Protein AF-A0A2T4XG38-F1 (afdb_monomer_lite)

Sequence (116 aa):
MIHIRALLGITLFGWLLNLFLPWWAVLIPALAFSIWFIESARTALLTGFLGGAIAWFAQALFTHFLNDGILTTRIAELFGLGNPWLLLFLFFVMGGLIGLAGSITGYQLKRSLKPA

pLDDT: mean 95.66, std 4.48, range [66.75, 98.44]

Secondary structure (DSSP, 8-state):
---HHHHHHHHHHHHHHTTTS-GGGGHHHHHHHHHHH---HHHHHHHHHHHHHHHHHHHHHHHHHHTTTHHHHHHHHHTT---HHHHHHHHHHHHHHHHHHHHHHHHHHHHHHS--

Foldseek 3Di:
DADVVLLVQLQVVLLVCVVPDPNLCSLVSLLVSLLPGPQDLVNSLVSLLNSQLNNQLVVLVVVCVVVVNPVLCVVCVVVVNNDSVVVSVVSSRVRSVSSSVSSNNNNVVNVVPDDD

Structure (mmCIF, N/CA/C/O backbone):
data_AF-A0A2T4XG38-F1
#
_entry.id   AF-A0A2T4XG38-F1
#
loop_
_atom_site.group_PDB
_atom_site.id
_atom_site.type_symbol
_atom_site.label_atom_id
_atom_site.label_alt_id
_atom_site.label_comp_id
_atom_site.label_asym_id
_atom_site.label_entity_id
_atom_site.label_seq_id
_atom_site.pdbx_PDB_ins_code
_atom_site.Cartn_x
_atom_site.Cartn_y
_atom_site.Cartn_z
_atom_site.occupancy
_atom_site.B_iso_or_equiv
_atom_site.auth_seq_id
_atom_site.auth_comp_id
_atom_site.auth_asym_id
_atom_site.auth_atom_id
_atom_site.pdbx_PDB_model_num
ATOM 1 N N . MET A 1 1 ? -16.576 3.716 2.900 1.00 81.81 1 MET A N 1
ATOM 2 C CA . MET A 1 1 ? -15.972 5.036 2.619 1.00 81.81 1 MET A CA 1
ATOM 3 C C . MET A 1 1 ? -14.492 4.921 2.942 1.00 81.81 1 MET A C 1
ATOM 5 O O . MET A 1 1 ? -14.194 4.309 3.956 1.00 81.81 1 MET A O 1
ATOM 9 N N . ILE A 1 2 ? -13.583 5.387 2.083 1.00 89.69 2 ILE A N 1
ATOM 10 C CA . ILE A 1 2 ? -12.129 5.287 2.326 1.00 89.69 2 ILE A CA 1
ATOM 11 C C . ILE A 1 2 ? -11.756 6.157 3.532 1.00 89.69 2 ILE A C 1
ATOM 13 O O . ILE A 1 2 ? -12.240 7.282 3.642 1.00 89.69 2 ILE A O 1
ATOM 17 N N . HIS A 1 3 ? -10.908 5.652 4.430 1.00 94.88 3 HIS A N 1
ATOM 18 C CA . HIS A 1 3 ? -10.470 6.417 5.599 1.00 94.88 3 HIS A CA 1
ATOM 19 C C . HIS A 1 3 ? -9.155 7.152 5.306 1.00 94.88 3 HIS A C 1
ATOM 21 O O . HIS A 1 3 ? -8.081 6.556 5.355 1.00 94.88 3 HIS A O 1
ATOM 27 N N . ILE A 1 4 ? -9.219 8.462 5.047 1.00 96.75 4 ILE A N 1
ATOM 28 C CA . ILE A 1 4 ? -8.086 9.235 4.503 1.00 96.75 4 ILE A CA 1
ATOM 29 C C . ILE A 1 4 ? -6.817 9.198 5.372 1.00 96.75 4 ILE A C 1
ATOM 31 O O . ILE A 1 4 ? -5.724 9.018 4.851 1.00 96.75 4 ILE A O 1
ATOM 35 N N . ARG A 1 5 ? -6.943 9.291 6.705 1.00 96.75 5 ARG A N 1
ATOM 36 C CA . ARG A 1 5 ? -5.777 9.267 7.614 1.00 96.75 5 ARG A CA 1
ATOM 37 C C . ARG A 1 5 ? -5.042 7.928 7.578 1.00 96.75 5 ARG A C 1
ATOM 39 O O . ARG A 1 5 ? -3.820 7.894 7.561 1.00 96.75 5 ARG A O 1
ATOM 46 N N . ALA A 1 6 ? -5.806 6.838 7.537 1.00 96.88 6 ALA A N 1
ATOM 47 C CA . ALA A 1 6 ? -5.255 5.498 7.442 1.00 96.88 6 ALA A CA 1
ATOM 48 C C . ALA A 1 6 ? -4.656 5.276 6.054 1.00 96.88 6 ALA A C 1
ATOM 50 O O . ALA A 1 6 ? -3.560 4.751 5.966 1.00 96.88 6 ALA A O 1
ATOM 51 N N . LEU A 1 7 ? -5.313 5.749 4.988 1.00 98.19 7 LEU A N 1
ATOM 52 C CA . LEU A 1 7 ? -4.768 5.691 3.633 1.00 98.19 7 LEU A CA 1
ATOM 53 C C . LEU A 1 7 ? -3.382 6.344 3.565 1.00 98.19 7 LEU A C 1
ATOM 55 O O . LEU A 1 7 ? -2.422 5.696 3.171 1.00 98.19 7 LEU A O 1
ATOM 59 N N . LEU A 1 8 ? -3.278 7.604 3.999 1.00 98.00 8 LEU A N 1
ATOM 60 C CA . LEU A 1 8 ? -2.022 8.355 3.967 1.00 98.00 8 LEU A CA 1
ATOM 61 C C . LEU A 1 8 ? -0.943 7.701 4.836 1.00 98.00 8 LEU A C 1
ATOM 63 O O . LEU A 1 8 ? 0.202 7.599 4.404 1.00 98.00 8 LEU A O 1
ATOM 67 N N . GLY A 1 9 ? -1.311 7.220 6.027 1.00 97.94 9 GLY A N 1
ATOM 68 C CA . GLY A 1 9 ? -0.398 6.499 6.911 1.00 97.94 9 GLY A CA 1
ATOM 69 C C . GLY A 1 9 ? 0.130 5.211 6.281 1.00 97.94 9 GLY A C 1
ATOM 70 O O . GLY A 1 9 ? 1.338 5.006 6.214 1.00 97.94 9 GLY A O 1
ATOM 71 N N . ILE A 1 10 ? -0.754 4.367 5.747 1.00 98.06 10 ILE A N 1
ATOM 72 C CA . ILE A 1 10 ? -0.364 3.110 5.095 1.00 98.06 10 ILE A CA 1
ATOM 73 C C . ILE A 1 10 ? 0.542 3.389 3.899 1.00 98.06 10 ILE A C 1
ATOM 75 O O . ILE A 1 10 ? 1.582 2.746 3.774 1.00 98.06 10 ILE A O 1
ATOM 79 N N . THR A 1 11 ? 0.190 4.368 3.065 1.00 98.12 11 THR A N 1
ATOM 80 C CA . THR A 1 11 ? 0.988 4.722 1.890 1.00 98.12 11 THR A CA 1
ATOM 81 C C . THR A 1 11 ? 2.379 5.218 2.280 1.00 98.12 11 THR A C 1
ATOM 83 O O . THR A 1 11 ? 3.376 4.686 1.796 1.00 98.12 11 THR A O 1
ATOM 86 N N . LEU A 1 12 ? 2.463 6.215 3.166 1.00 98.06 12 LEU A N 1
ATOM 87 C CA . LEU A 1 12 ? 3.729 6.853 3.531 1.00 98.06 12 LEU A CA 1
ATOM 88 C C . LEU A 1 12 ? 4.656 5.891 4.280 1.00 98.06 12 LEU A C 1
ATOM 90 O O . LEU A 1 12 ? 5.812 5.720 3.896 1.00 98.06 12 LEU A O 1
ATOM 94 N N . PHE A 1 13 ? 4.154 5.239 5.331 1.00 97.81 13 PHE A N 1
ATOM 95 C CA . PHE A 1 13 ? 4.966 4.309 6.114 1.00 97.81 13 PHE A CA 1
ATOM 96 C C . PHE A 1 13 ? 5.267 3.032 5.331 1.00 97.81 13 PHE A C 1
ATOM 98 O O . PHE A 1 13 ? 6.367 2.505 5.446 1.00 97.81 13 PHE A O 1
ATOM 105 N N . GLY A 1 14 ? 4.336 2.553 4.500 1.00 97.00 14 GLY A N 1
ATOM 106 C CA . GLY A 1 14 ? 4.582 1.426 3.604 1.00 97.00 14 GLY A CA 1
ATOM 107 C C . GLY A 1 14 ? 5.723 1.718 2.635 1.00 97.00 14 GLY A C 1
ATOM 108 O O . GLY A 1 14 ? 6.635 0.905 2.512 1.00 97.00 14 GLY A O 1
ATOM 109 N N . TRP A 1 15 ? 5.720 2.893 2.004 1.00 96.62 15 TRP A N 1
ATOM 110 C CA . TRP A 1 15 ? 6.793 3.315 1.102 1.00 96.62 15 TRP A CA 1
ATOM 111 C C . TRP A 1 15 ? 8.138 3.461 1.833 1.00 96.62 15 TRP A C 1
ATOM 113 O O . TRP A 1 15 ? 9.133 2.886 1.403 1.00 96.62 15 TRP A O 1
ATOM 123 N N . LEU A 1 16 ? 8.167 4.147 2.983 1.00 97.00 16 LEU A N 1
ATOM 124 C CA . LEU A 1 16 ? 9.399 4.349 3.759 1.00 97.00 16 LEU A CA 1
ATOM 125 C C . LEU A 1 16 ? 9.998 3.036 4.274 1.00 97.00 16 LEU A C 1
ATOM 127 O O . LEU A 1 16 ? 11.210 2.844 4.207 1.00 97.00 16 LEU A O 1
ATOM 131 N N . LEU A 1 17 ? 9.170 2.124 4.786 1.00 96.38 17 LEU A N 1
ATOM 132 C CA . LEU A 1 17 ? 9.656 0.860 5.336 1.00 96.38 17 LEU A CA 1
ATOM 133 C C . LEU A 1 17 ? 10.234 -0.059 4.256 1.00 96.38 17 LEU A C 1
ATOM 135 O O . LEU A 1 17 ? 11.215 -0.741 4.535 1.00 96.38 17 LEU A O 1
ATOM 139 N N . ASN A 1 18 ? 9.705 -0.039 3.028 1.00 94.56 18 ASN A N 1
ATOM 140 C CA . ASN A 1 18 ? 10.272 -0.805 1.908 1.00 94.56 18 ASN A CA 1
ATOM 141 C C . ASN A 1 18 ? 11.693 -0.364 1.511 1.00 94.56 18 ASN A C 1
ATOM 143 O O . ASN A 1 18 ? 12.349 -1.081 0.760 1.00 94.56 18 ASN A O 1
ATOM 147 N N . LEU A 1 19 ? 12.176 0.798 1.969 1.00 93.56 19 LEU A N 1
ATOM 148 C CA . LEU A 1 19 ? 13.560 1.221 1.722 1.00 93.56 19 LEU A CA 1
ATOM 149 C C . LEU A 1 19 ? 14.572 0.440 2.570 1.00 93.56 19 LEU A C 1
ATOM 151 O O . LEU A 1 19 ? 15.723 0.296 2.169 1.00 93.56 19 LEU A O 1
ATOM 155 N N . PHE A 1 20 ? 14.153 -0.042 3.743 1.00 95.94 20 PHE A N 1
ATOM 156 C CA . PHE A 1 20 ? 15.040 -0.667 4.733 1.00 95.94 20 PHE A CA 1
ATOM 157 C C . PHE A 1 20 ? 14.689 -2.127 5.015 1.00 95.94 20 PHE A C 1
ATOM 159 O O . PHE A 1 20 ? 15.542 -2.903 5.439 1.00 95.94 20 PHE A O 1
ATOM 166 N N . LEU A 1 21 ? 13.426 -2.494 4.813 1.00 95.75 21 LEU A N 1
ATOM 167 C CA . LEU A 1 21 ? 12.892 -3.822 5.064 1.00 95.75 21 LEU A CA 1
ATOM 168 C C . LEU A 1 21 ? 12.479 -4.489 3.748 1.00 95.75 21 LEU A C 1
ATOM 170 O O . LEU A 1 21 ? 12.230 -3.806 2.754 1.00 95.75 21 LEU A O 1
ATOM 174 N N . PRO A 1 22 ? 12.353 -5.827 3.730 1.00 94.75 22 PRO A N 1
ATOM 175 C CA . PRO A 1 22 ? 11.874 -6.522 2.550 1.00 94.75 22 PRO A CA 1
ATOM 176 C C . PRO A 1 22 ? 10.416 -6.171 2.229 1.00 94.75 22 PRO A C 1
ATOM 178 O O . PRO A 1 22 ? 9.655 -5.672 3.056 1.00 94.75 22 PRO A O 1
ATOM 181 N N . TRP A 1 23 ? 10.009 -6.539 1.021 1.00 91.81 23 TRP A N 1
ATOM 182 C CA . TRP A 1 23 ? 8.732 -6.205 0.391 1.00 91.81 23 TRP A CA 1
ATOM 183 C C . TRP A 1 23 ? 7.464 -6.512 1.224 1.00 91.81 23 TRP A C 1
ATOM 185 O O . TRP A 1 23 ? 6.443 -5.839 1.081 1.00 91.81 23 TRP A O 1
ATOM 195 N N . TRP A 1 24 ? 7.509 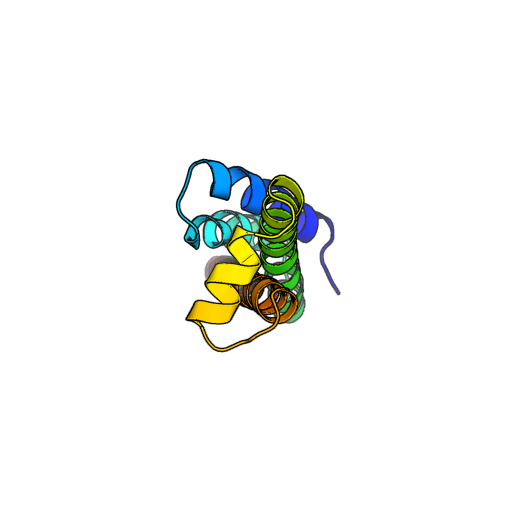-7.479 2.146 1.00 92.81 24 TRP A N 1
ATOM 196 C CA . TRP A 1 24 ? 6.389 -7.803 3.044 1.00 92.81 24 TRP A CA 1
ATOM 197 C C . TRP A 1 24 ? 6.100 -6.716 4.096 1.00 92.81 24 TRP A C 1
ATOM 199 O O . TRP A 1 24 ? 5.048 -6.747 4.740 1.00 92.81 24 TRP A O 1
ATOM 209 N N . ALA A 1 25 ? 6.988 -5.732 4.266 1.00 95.19 25 ALA A N 1
ATOM 210 C CA . ALA A 1 25 ? 6.895 -4.716 5.312 1.00 95.19 25 ALA A CA 1
ATOM 211 C C . ALA A 1 25 ? 5.636 -3.837 5.236 1.00 95.19 25 ALA A C 1
ATOM 213 O O . ALA A 1 25 ? 5.211 -3.332 6.271 1.00 95.19 25 ALA A O 1
ATOM 214 N N . VAL A 1 26 ? 4.992 -3.702 4.066 1.00 95.44 26 VAL A N 1
ATOM 215 C CA . VAL A 1 26 ? 3.708 -2.976 3.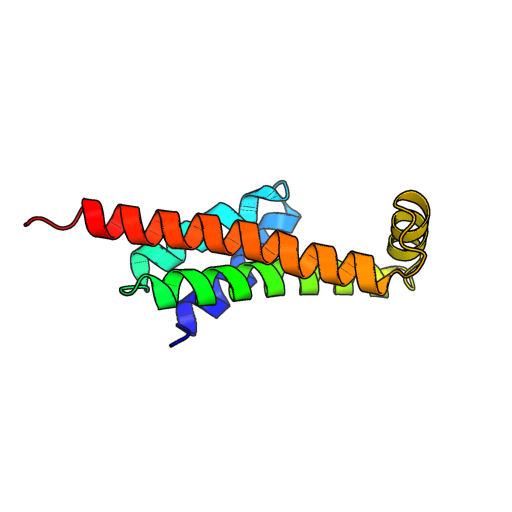888 1.00 95.44 26 VAL A CA 1
ATOM 216 C C . VAL A 1 26 ? 2.602 -3.515 4.799 1.00 95.44 26 VAL A C 1
ATOM 218 O O . VAL A 1 26 ? 1.699 -2.773 5.193 1.00 95.44 26 VAL A O 1
ATOM 221 N N . LEU A 1 27 ? 2.684 -4.792 5.180 1.00 97.19 27 LEU A N 1
ATOM 222 C CA . LEU A 1 27 ? 1.719 -5.424 6.072 1.00 97.19 27 LEU A CA 1
ATOM 223 C C . LEU A 1 27 ? 1.677 -4.742 7.448 1.00 97.19 27 LEU A C 1
ATOM 225 O O . LEU A 1 27 ? 0.593 -4.574 8.006 1.00 97.19 27 LEU A O 1
ATOM 229 N N . ILE A 1 28 ? 2.829 -4.299 7.967 1.00 97.38 28 ILE A N 1
ATOM 230 C CA . ILE A 1 28 ? 2.952 -3.680 9.295 1.00 97.38 28 ILE A CA 1
ATOM 231 C C . ILE A 1 28 ? 2.125 -2.385 9.399 1.00 97.38 28 ILE A C 1
ATOM 233 O O . ILE A 1 28 ? 1.227 -2.335 10.242 1.00 97.38 28 ILE A O 1
ATOM 237 N N . PRO A 1 29 ? 2.345 -1.341 8.572 1.00 97.69 29 PRO A N 1
ATOM 238 C CA . PRO A 1 29 ? 1.549 -0.123 8.644 1.00 97.69 29 PRO A CA 1
ATOM 239 C C . PRO A 1 29 ? 0.089 -0.381 8.259 1.00 97.69 29 PRO A C 1
ATOM 241 O O . PRO A 1 29 ? -0.801 0.193 8.883 1.00 97.69 29 PRO A O 1
ATOM 244 N N . ALA A 1 30 ? -0.191 -1.281 7.308 1.00 98.00 30 ALA A N 1
ATOM 245 C CA . ALA A 1 30 ? -1.562 -1.665 6.971 1.00 98.00 30 ALA A CA 1
ATOM 246 C C . ALA A 1 30 ? -2.342 -2.203 8.179 1.00 98.00 30 ALA A C 1
ATOM 248 O O . ALA A 1 30 ? -3.467 -1.765 8.436 1.00 98.00 30 ALA A O 1
ATOM 249 N N . LEU A 1 31 ? -1.729 -3.105 8.945 1.00 98.25 31 LEU A N 1
ATOM 250 C CA . LEU A 1 31 ? -2.287 -3.650 10.178 1.00 98.25 31 LEU A CA 1
ATOM 251 C C . LEU A 1 31 ? -2.433 -2.567 11.246 1.00 98.25 31 LEU A C 1
ATOM 253 O O . LEU A 1 31 ? -3.523 -2.384 11.793 1.00 98.25 31 LEU A O 1
ATOM 257 N N . ALA A 1 32 ? -1.363 -1.820 11.506 1.00 97.88 32 ALA A N 1
ATOM 258 C CA . ALA A 1 32 ? -1.302 -0.866 12.603 1.00 97.88 32 ALA A CA 1
ATOM 259 C C . ALA A 1 32 ? -2.328 0.272 12.420 1.00 97.88 32 ALA A C 1
ATOM 261 O O . ALA A 1 32 ? -3.204 0.476 13.262 1.00 97.88 32 ALA A O 1
ATOM 262 N N . PHE A 1 33 ? -2.327 0.945 11.264 1.00 98.00 33 PHE A N 1
ATOM 263 C CA . PHE A 1 33 ? -3.286 2.020 10.979 1.00 98.00 33 PHE A CA 1
ATOM 264 C C . PHE A 1 33 ? -4.738 1.526 10.910 1.00 98.00 33 PHE A C 1
ATOM 266 O O . PHE A 1 33 ? -5.654 2.279 11.24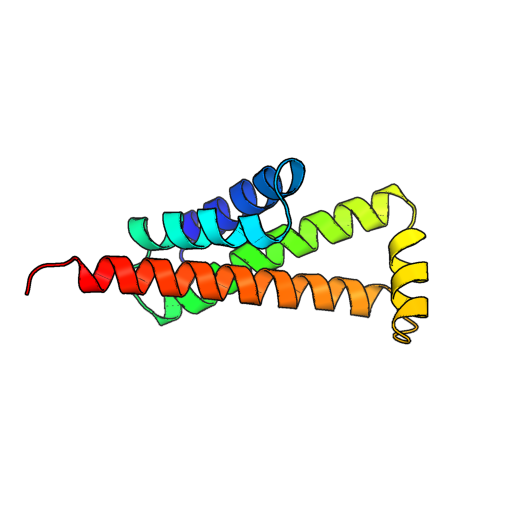9 1.00 98.00 33 PHE A O 1
ATOM 273 N N . SER A 1 34 ? -4.972 0.271 10.516 1.00 97.19 34 SER A N 1
ATOM 274 C CA . SER A 1 34 ? -6.322 -0.299 10.536 1.00 97.19 34 SER A CA 1
ATOM 275 C C . SER A 1 34 ? -6.858 -0.466 11.959 1.00 97.19 34 SER A C 1
ATOM 277 O O . SER A 1 34 ? -7.995 -0.071 12.227 1.00 97.19 34 SER A O 1
ATOM 279 N N . ILE A 1 35 ? -6.027 -0.952 12.892 1.00 97.00 35 ILE A N 1
ATOM 280 C CA . ILE A 1 35 ? -6.394 -1.080 14.313 1.00 97.00 35 ILE A CA 1
ATOM 281 C C . ILE A 1 35 ? -6.828 0.275 14.887 1.00 97.00 35 ILE A C 1
ATOM 283 O O . ILE A 1 35 ? -7.862 0.370 15.551 1.00 97.00 35 ILE A O 1
ATOM 287 N N . TRP A 1 36 ? -6.084 1.348 14.617 1.00 96.00 36 TRP A N 1
ATOM 288 C CA . TRP A 1 36 ? -6.388 2.644 15.230 1.00 96.00 36 TRP A CA 1
ATOM 289 C C . TRP A 1 36 ? -7.568 3.373 14.591 1.00 96.00 36 TRP A C 1
ATOM 291 O O . TRP A 1 36 ? -8.389 3.934 15.312 1.00 96.00 36 TRP A O 1
ATOM 301 N N . PHE A 1 37 ? -7.697 3.354 13.264 1.00 95.69 37 PHE A N 1
ATOM 302 C CA . PHE A 1 37 ? -8.598 4.285 12.572 1.00 95.69 37 PHE A CA 1
ATOM 303 C C . PHE A 1 37 ? -9.832 3.644 11.939 1.00 95.69 37 PHE A C 1
ATOM 305 O O . PHE A 1 37 ? -10.788 4.349 11.622 1.00 95.69 37 PHE A O 1
ATOM 312 N N . ILE A 1 38 ? -9.833 2.332 11.708 1.00 95.38 38 ILE A N 1
ATOM 313 C CA . ILE A 1 38 ? -10.878 1.693 10.908 1.00 95.38 38 ILE A CA 1
ATOM 314 C C . ILE A 1 38 ? -11.877 0.958 11.810 1.00 95.38 38 ILE A C 1
ATOM 316 O O . ILE A 1 38 ? -11.505 0.234 12.731 1.00 95.38 38 ILE A O 1
ATOM 320 N N . GLU A 1 39 ? -13.170 1.159 11.537 1.00 93.69 39 GLU A N 1
ATOM 321 C CA . GLU A 1 39 ? -14.290 0.550 12.281 1.00 93.69 39 GLU A CA 1
ATOM 322 C C . GLU A 1 39 ? -15.201 -0.319 11.392 1.00 93.69 39 GLU A C 1
ATOM 324 O O . GLU A 1 39 ? -16.110 -0.984 11.881 1.00 93.69 39 GLU A O 1
ATOM 329 N N . SER A 1 40 ? -14.965 -0.355 10.077 1.00 95.38 40 SER A N 1
ATOM 330 C CA . SER A 1 40 ? -15.786 -1.106 9.118 1.00 95.38 40 SER A CA 1
ATOM 331 C C . SER A 1 40 ? -14.929 -1.997 8.228 1.00 95.38 40 SER A C 1
ATOM 333 O O . SER A 1 40 ? -13.952 -1.530 7.639 1.00 95.38 40 SER A O 1
ATOM 335 N N . ALA A 1 41 ? -15.350 -3.253 8.051 1.00 94.81 41 ALA A N 1
ATOM 336 C CA . ALA A 1 41 ? -14.670 -4.232 7.201 1.00 94.81 41 ALA A CA 1
ATOM 337 C C . ALA A 1 41 ? -14.496 -3.738 5.754 1.00 94.81 41 ALA A C 1
ATOM 339 O O . ALA A 1 41 ? -13.414 -3.843 5.179 1.00 94.81 41 ALA A O 1
ATOM 340 N N . ARG A 1 42 ? -15.538 -3.125 5.169 1.00 96.38 42 ARG A N 1
ATOM 341 C CA . ARG A 1 42 ? -15.473 -2.572 3.803 1.00 96.38 42 ARG A CA 1
ATOM 342 C C . ARG A 1 42 ? -14.464 -1.427 3.705 1.00 96.38 42 ARG A C 1
ATOM 344 O O . ARG A 1 42 ? -13.790 -1.282 2.690 1.00 96.38 42 ARG A O 1
ATOM 351 N N . THR A 1 43 ? -14.363 -0.611 4.752 1.00 96.81 43 THR A N 1
ATOM 352 C CA . THR A 1 43 ? -13.378 0.472 4.818 1.00 96.81 43 THR A CA 1
ATOM 353 C C . THR A 1 43 ? -11.959 -0.077 4.967 1.00 96.81 43 THR A C 1
ATOM 355 O O . THR A 1 43 ? -11.068 0.450 4.306 1.00 96.81 43 THR A O 1
ATOM 358 N N . ALA A 1 44 ? -11.755 -1.141 5.751 1.00 96.94 44 ALA A N 1
ATOM 359 C CA . ALA A 1 44 ? -10.463 -1.824 5.898 1.00 96.94 44 ALA A CA 1
ATOM 360 C C . ALA A 1 44 ? -9.978 -2.394 4.561 1.00 96.94 44 ALA A C 1
ATOM 362 O O . ALA A 1 44 ? -8.881 -2.078 4.113 1.00 96.94 44 ALA A O 1
ATOM 363 N N . LEU A 1 45 ? -10.850 -3.132 3.868 1.00 97.50 45 LEU A N 1
ATOM 364 C CA . LEU A 1 45 ? -10.584 -3.692 2.541 1.00 97.50 45 LEU A CA 1
ATOM 365 C C . LEU A 1 45 ? -10.097 -2.629 1.548 1.00 97.50 45 LEU A C 1
ATOM 367 O O . LEU A 1 45 ? -9.001 -2.737 1.006 1.00 97.50 45 LEU A O 1
ATOM 371 N N . LEU A 1 46 ? -10.904 -1.587 1.329 1.00 97.75 46 LEU A N 1
ATOM 372 C CA . LEU A 1 46 ? -10.618 -0.579 0.305 1.00 97.75 46 LEU A CA 1
ATOM 373 C C . LEU A 1 46 ? -9.440 0.323 0.683 1.00 97.75 46 LEU A C 1
ATOM 375 O O . LEU A 1 46 ? -8.623 0.653 -0.170 1.00 97.75 46 LEU A O 1
ATOM 379 N N . THR A 1 47 ? -9.347 0.724 1.954 1.00 97.94 47 THR A N 1
ATOM 380 C CA . THR A 1 47 ? -8.277 1.621 2.418 1.00 97.94 47 THR A CA 1
ATOM 381 C C . THR A 1 47 ? -6.939 0.890 2.474 1.00 97.94 47 THR A C 1
ATOM 383 O O . THR A 1 47 ? -5.933 1.449 2.048 1.00 97.94 47 THR A O 1
ATOM 386 N N . GLY A 1 48 ? -6.926 -0.361 2.944 1.00 97.94 48 GLY A N 1
ATOM 387 C CA . GLY A 1 48 ? -5.740 -1.212 2.937 1.00 97.94 48 GLY A CA 1
ATOM 388 C C . GLY A 1 48 ? -5.256 -1.516 1.526 1.00 97.94 48 GLY A C 1
ATOM 389 O O . GLY A 1 48 ? -4.071 -1.340 1.247 1.00 97.94 48 GLY A O 1
ATOM 390 N N . PHE A 1 49 ? -6.172 -1.893 0.625 1.00 98.44 49 PHE A N 1
ATOM 391 C CA . PHE A 1 49 ? -5.832 -2.148 -0.774 1.00 98.44 49 PHE A CA 1
ATOM 392 C C . PHE A 1 49 ? -5.225 -0.917 -1.438 1.00 98.44 49 PHE A C 1
ATOM 394 O O . PHE A 1 49 ? -4.115 -0.974 -1.951 1.00 98.44 49 PHE A O 1
ATOM 401 N N . LEU A 1 50 ? -5.914 0.223 -1.395 1.00 98.31 50 LEU A N 1
ATOM 402 C CA . LEU A 1 50 ? -5.414 1.428 -2.050 1.00 98.31 50 LEU A CA 1
ATOM 403 C C . LEU A 1 50 ? -4.124 1.941 -1.403 1.00 98.31 50 LEU A C 1
ATOM 405 O O . LEU A 1 50 ? -3.229 2.369 -2.121 1.00 98.31 50 LEU A O 1
ATOM 409 N N . GLY A 1 51 ? -3.994 1.861 -0.077 1.00 98.12 51 GLY A N 1
ATOM 410 C CA . GLY A 1 51 ? -2.785 2.298 0.621 1.00 98.12 51 GLY A CA 1
ATOM 411 C C . GLY A 1 51 ? -1.555 1.490 0.208 1.00 98.12 51 GLY A C 1
ATOM 412 O O . GLY A 1 51 ? -0.535 2.061 -0.177 1.00 98.12 51 GLY A O 1
ATOM 413 N N . GLY A 1 52 ? -1.667 0.159 0.221 1.00 98.19 52 GLY A N 1
ATOM 414 C CA . GLY A 1 52 ? -0.581 -0.720 -0.216 1.00 98.19 52 GLY A CA 1
ATOM 415 C C . GLY A 1 52 ? -0.291 -0.611 -1.715 1.00 98.19 52 GLY A C 1
ATOM 416 O O . GLY A 1 52 ? 0.872 -0.560 -2.113 1.00 98.19 52 GLY A O 1
ATOM 417 N N . ALA A 1 53 ? -1.335 -0.508 -2.544 1.00 98.31 53 ALA A N 1
ATOM 418 C CA . ALA A 1 53 ? -1.202 -0.383 -3.991 1.00 98.31 53 ALA A CA 1
ATOM 419 C C . ALA A 1 53 ? -0.489 0.912 -4.386 1.00 98.31 53 ALA A C 1
ATOM 421 O O . ALA A 1 53 ? 0.446 0.878 -5.180 1.00 98.31 53 ALA A O 1
ATOM 422 N N . ILE A 1 54 ? -0.879 2.047 -3.793 1.00 98.25 54 ILE A N 1
ATOM 423 C CA . ILE A 1 54 ? -0.240 3.342 -4.050 1.00 98.25 54 ILE A CA 1
ATOM 424 C C . ILE A 1 54 ? 1.208 3.330 -3.555 1.00 98.25 54 ILE A C 1
ATOM 426 O O . ILE A 1 54 ? 2.076 3.802 -4.283 1.00 98.25 54 ILE A O 1
ATOM 430 N N . ALA A 1 55 ? 1.489 2.774 -2.368 1.00 97.56 55 ALA A N 1
ATOM 431 C CA . ALA A 1 55 ? 2.855 2.696 -1.844 1.00 97.56 55 ALA A CA 1
ATOM 432 C C . ALA A 1 55 ? 3.796 1.980 -2.822 1.00 97.56 55 ALA A C 1
ATOM 434 O O . ALA A 1 55 ? 4.802 2.543 -3.253 1.00 97.56 55 ALA A O 1
ATOM 435 N N . TRP A 1 56 ? 3.449 0.756 -3.220 1.00 96.88 56 TRP A N 1
ATOM 436 C CA . TRP A 1 56 ? 4.287 -0.022 -4.131 1.00 96.88 56 TRP A CA 1
ATOM 437 C C . TRP A 1 56 ? 4.322 0.541 -5.539 1.00 96.88 56 TRP A C 1
ATOM 439 O O . TRP A 1 56 ? 5.391 0.597 -6.139 1.00 96.88 56 TRP A O 1
ATOM 449 N N . PHE A 1 57 ? 3.186 0.981 -6.071 1.00 97.69 57 PHE A N 1
ATOM 450 C CA . PHE A 1 57 ? 3.145 1.534 -7.416 1.00 97.69 57 PHE A CA 1
ATOM 451 C C . PHE A 1 57 ? 3.963 2.821 -7.526 1.00 97.69 57 PHE A C 1
ATOM 453 O O . PHE A 1 57 ? 4.713 2.978 -8.484 1.00 97.69 57 PHE A O 1
ATOM 460 N N . ALA A 1 58 ? 3.893 3.704 -6.525 1.00 96.88 58 ALA A N 1
ATOM 461 C CA . ALA A 1 58 ? 4.714 4.910 -6.482 1.00 96.88 58 ALA A CA 1
ATOM 462 C C . ALA A 1 58 ? 6.210 4.576 -6.420 1.00 96.88 58 ALA A C 1
ATOM 464 O O . ALA A 1 58 ? 7.003 5.194 -7.126 1.00 96.88 58 ALA A O 1
ATOM 465 N N . GLN A 1 59 ? 6.604 3.578 -5.624 1.00 95.19 59 GLN A N 1
ATOM 466 C CA . GLN A 1 59 ? 7.998 3.136 -5.555 1.00 95.19 59 GLN A CA 1
ATOM 467 C C . GLN A 1 59 ? 8.467 2.502 -6.871 1.00 95.19 59 GLN A C 1
ATOM 469 O O . GLN A 1 59 ? 9.543 2.835 -7.361 1.00 95.19 59 GLN A O 1
ATOM 474 N N . ALA A 1 60 ? 7.642 1.649 -7.480 1.00 95.44 60 ALA A N 1
ATOM 475 C CA . ALA A 1 60 ? 7.941 1.015 -8.759 1.00 95.44 60 ALA A CA 1
ATOM 476 C C . ALA A 1 60 ? 8.060 2.046 -9.891 1.00 95.44 60 ALA A C 1
ATOM 478 O O . ALA A 1 60 ? 8.997 1.970 -10.683 1.00 95.44 60 ALA A O 1
ATOM 479 N N . LEU A 1 61 ? 7.164 3.039 -9.939 1.00 96.88 61 LEU A N 1
ATOM 480 C CA . LEU A 1 61 ? 7.246 4.155 -10.884 1.00 96.88 61 LEU A CA 1
ATOM 481 C C . LEU A 1 61 ? 8.491 5.007 -10.654 1.00 96.88 61 LEU A C 1
ATOM 483 O O . LEU A 1 61 ? 9.178 5.352 -11.610 1.00 96.88 61 LEU A O 1
ATOM 487 N N . PHE A 1 62 ? 8.807 5.325 -9.399 1.00 95.94 62 PHE A N 1
ATOM 488 C CA . PHE A 1 62 ? 10.016 6.071 -9.067 1.00 95.94 62 PHE A CA 1
ATOM 489 C C . PHE A 1 62 ? 11.267 5.346 -9.580 1.00 95.94 62 PHE A C 1
ATOM 491 O O . PHE A 1 62 ? 12.073 5.935 -10.294 1.00 95.94 62 PHE A O 1
ATOM 498 N N . THR A 1 63 ? 11.391 4.044 -9.313 1.00 94.44 63 THR A N 1
ATOM 499 C CA . THR A 1 63 ? 12.501 3.230 -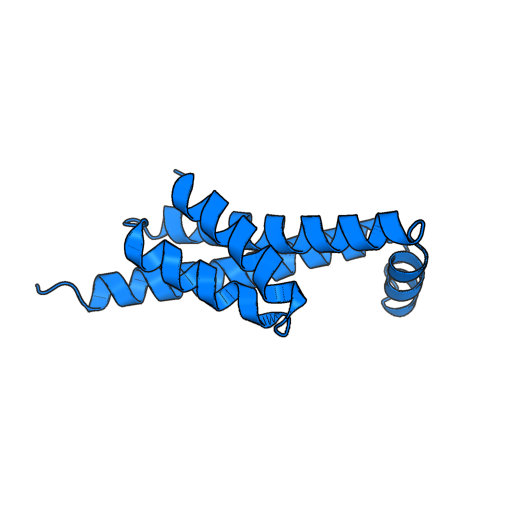9.828 1.00 94.44 63 THR A CA 1
ATOM 500 C C . THR A 1 63 ? 12.486 3.097 -11.351 1.00 94.44 63 THR A C 1
ATOM 502 O O . THR A 1 63 ? 13.554 3.068 -11.956 1.00 94.44 63 THR A O 1
ATOM 505 N N . HIS A 1 64 ? 11.309 3.026 -11.977 1.00 96.88 64 HIS A N 1
ATOM 506 C CA . HIS A 1 64 ? 11.168 2.990 -13.432 1.00 96.88 64 HIS A CA 1
ATOM 507 C C . HIS A 1 64 ? 11.746 4.257 -14.073 1.00 96.88 64 HIS A C 1
ATOM 509 O O . HIS A 1 64 ? 12.606 4.166 -14.942 1.00 96.88 64 HIS A O 1
ATOM 515 N N . PHE A 1 65 ? 11.342 5.439 -13.606 1.00 97.06 65 PHE A N 1
ATOM 516 C CA . PHE A 1 65 ? 11.818 6.701 -14.176 1.00 97.06 65 PHE A CA 1
ATOM 517 C C . PHE A 1 65 ? 13.283 7.008 -13.847 1.00 97.06 65 PHE A C 1
ATOM 519 O O . PHE A 1 65 ? 13.947 7.663 -14.639 1.00 97.06 65 PHE A O 1
ATOM 526 N N . LEU A 1 66 ? 13.822 6.504 -12.732 1.00 96.50 66 LEU A N 1
ATOM 527 C CA . LEU A 1 66 ? 15.239 6.684 -12.384 1.00 96.50 66 LEU A CA 1
ATOM 528 C C . LEU A 1 66 ? 16.223 6.009 -13.353 1.00 96.50 66 LEU A C 1
ATOM 530 O O . LEU A 1 66 ? 17.406 6.340 -13.333 1.00 96.50 66 LEU A O 1
ATOM 534 N N . ASN A 1 67 ? 15.774 5.038 -14.150 1.00 95.06 67 ASN A N 1
ATOM 535 C CA . ASN A 1 67 ? 16.621 4.312 -15.100 1.00 95.06 67 ASN A CA 1
ATOM 536 C C . ASN A 1 67 ? 16.035 4.269 -16.515 1.00 95.06 67 ASN A C 1
ATOM 538 O O . ASN A 1 67 ? 16.326 3.329 -17.256 1.00 95.06 67 ASN A O 1
ATOM 542 N N . ASP A 1 68 ? 15.180 5.235 -16.862 1.00 95.88 68 ASP A N 1
ATOM 543 C CA . ASP A 1 68 ? 14.492 5.304 -18.159 1.00 95.88 68 ASP A CA 1
ATOM 544 C C . ASP A 1 68 ? 13.752 4.002 -18.529 1.00 95.88 68 ASP A C 1
ATOM 546 O O . ASP A 1 68 ? 13.624 3.618 -19.692 1.00 95.88 68 ASP A O 1
ATOM 550 N N . GLY A 1 69 ? 13.278 3.277 -17.516 1.00 94.94 69 GLY A N 1
ATOM 551 C CA . GLY A 1 69 ? 12.507 2.050 -17.647 1.00 94.94 69 GLY A CA 1
ATOM 552 C C . GLY A 1 69 ? 13.298 0.801 -18.028 1.00 94.94 69 GLY A C 1
ATOM 553 O O . GLY A 1 69 ? 12.682 -0.253 -18.200 1.00 94.94 69 GLY A O 1
ATOM 554 N N . ILE A 1 70 ? 14.631 0.860 -18.116 1.00 96.56 70 ILE A N 1
ATOM 555 C CA . ILE A 1 70 ? 15.477 -0.259 -18.568 1.00 96.56 70 ILE A CA 1
ATOM 556 C C . ILE A 1 70 ? 15.224 -1.530 -17.742 1.00 96.56 70 ILE A C 1
ATOM 558 O O . ILE A 1 70 ? 15.033 -2.610 -18.306 1.00 96.56 70 ILE A O 1
ATOM 562 N N . LEU A 1 71 ? 15.198 -1.422 -16.407 1.00 95.00 71 LEU A N 1
ATOM 563 C CA . LEU A 1 71 ? 14.996 -2.586 -15.533 1.00 95.00 71 LEU A CA 1
ATOM 564 C C . LEU A 1 71 ? 13.588 -3.166 -15.678 1.00 95.00 71 LEU A C 1
ATOM 566 O O . LEU A 1 71 ? 13.427 -4.377 -15.817 1.00 95.00 71 LEU A O 1
ATOM 570 N N . THR A 1 72 ? 12.567 -2.308 -15.663 1.00 95.81 72 THR A N 1
ATOM 571 C CA . THR A 1 72 ? 11.169 -2.736 -15.784 1.00 95.81 72 THR A CA 1
ATOM 572 C C . THR A 1 72 ? 10.924 -3.432 -17.119 1.00 95.81 72 THR A C 1
ATOM 574 O O . THR A 1 72 ? 10.245 -4.454 -17.137 1.00 95.81 72 THR A O 1
ATOM 577 N N . THR A 1 73 ? 11.506 -2.932 -18.214 1.00 96.31 73 THR A N 1
ATOM 578 C CA . THR A 1 73 ? 11.399 -3.545 -19.546 1.00 96.31 73 THR A CA 1
ATOM 579 C C . THR A 1 73 ? 12.039 -4.929 -19.574 1.00 96.31 73 THR A C 1
ATOM 581 O O . THR A 1 73 ? 11.375 -5.888 -19.957 1.00 96.31 73 THR A O 1
ATOM 584 N N . ARG A 1 74 ? 13.272 -5.079 -19.069 1.00 96.06 74 ARG A N 1
ATOM 585 C CA . ARG A 1 74 ? 13.948 -6.391 -19.023 1.00 96.06 74 ARG A CA 1
ATOM 586 C C . ARG A 1 74 ? 13.195 -7.414 -18.179 1.00 96.06 74 ARG A C 1
ATOM 588 O O . ARG A 1 74 ? 13.104 -8.579 -18.553 1.00 96.06 74 ARG A O 1
ATOM 595 N N . ILE A 1 75 ? 12.649 -6.992 -17.039 1.00 95.81 75 ILE A N 1
ATOM 596 C CA . ILE A 1 75 ? 11.829 -7.877 -16.206 1.00 95.81 75 ILE A CA 1
ATOM 597 C C . ILE A 1 75 ? 10.528 -8.216 -16.945 1.00 95.81 75 ILE A C 1
ATOM 599 O O . ILE A 1 75 ? 10.149 -9.379 -16.996 1.00 95.81 75 ILE A O 1
ATOM 603 N N . ALA A 1 76 ? 9.859 -7.251 -17.578 1.00 96.62 76 ALA A N 1
ATOM 604 C CA . ALA A 1 76 ? 8.643 -7.526 -18.340 1.00 96.62 76 ALA A CA 1
ATOM 605 C C . ALA A 1 76 ? 8.882 -8.521 -19.492 1.00 96.62 76 ALA A C 1
ATOM 607 O O . ALA A 1 76 ? 8.042 -9.389 -19.719 1.00 96.62 76 ALA A O 1
ATOM 608 N N . GLU A 1 77 ? 10.024 -8.445 -20.177 1.00 96.38 77 GLU A N 1
ATOM 609 C CA . GLU A 1 77 ? 10.449 -9.426 -21.186 1.00 96.38 77 GLU A CA 1
ATOM 610 C C . GLU A 1 77 ? 10.710 -10.808 -20.575 1.00 96.38 77 GLU A C 1
ATOM 612 O O . GLU A 1 77 ? 10.198 -11.802 -21.086 1.00 96.38 77 GLU A O 1
ATOM 617 N N . LEU A 1 78 ? 11.433 -10.878 -19.449 1.00 96.56 78 LEU A N 1
ATOM 618 C CA . LEU A 1 78 ? 11.708 -12.132 -18.736 1.00 96.56 78 LEU A CA 1
ATOM 619 C C . LEU A 1 78 ? 10.420 -12.856 -18.314 1.00 96.56 78 LEU A C 1
ATOM 621 O O . LEU A 1 78 ? 10.341 -14.080 -18.381 1.00 96.56 78 LEU A O 1
ATOM 625 N N . PHE A 1 79 ? 9.408 -12.096 -17.894 1.00 94.31 79 PHE A N 1
ATOM 626 C CA . PHE A 1 79 ? 8.090 -12.615 -17.527 1.00 94.31 79 PHE A CA 1
ATOM 627 C C . PHE A 1 79 ? 7.160 -12.839 -18.736 1.00 94.31 79 PHE A C 1
ATOM 629 O O . PHE A 1 79 ? 6.011 -13.236 -18.548 1.00 94.31 79 PHE A O 1
ATOM 636 N N . GLY A 1 80 ? 7.618 -12.582 -19.967 1.00 95.00 80 GLY A N 1
ATOM 637 C CA . GLY A 1 80 ? 6.825 -12.762 -21.188 1.00 95.00 80 GLY A CA 1
ATOM 638 C C . GLY A 1 80 ? 5.668 -11.768 -21.349 1.00 95.00 80 GLY A C 1
ATOM 639 O O . GLY A 1 80 ? 4.751 -12.017 -22.127 1.00 95.00 80 GLY A O 1
ATOM 640 N N . LEU A 1 81 ? 5.684 -10.649 -20.620 1.00 93.88 81 LEU A N 1
ATOM 641 C CA . LEU A 1 81 ? 4.633 -9.626 -20.660 1.00 93.88 81 LEU A CA 1
ATOM 642 C C . LEU A 1 81 ? 4.771 -8.695 -21.873 1.00 93.88 81 LEU A C 1
ATOM 644 O O . LEU A 1 81 ? 3.779 -8.123 -22.317 1.00 93.88 81 LEU A O 1
ATOM 648 N N . GLY A 1 82 ? 5.999 -8.479 -22.363 1.00 90.31 82 GLY A N 1
ATOM 649 C CA . GLY A 1 82 ? 6.304 -7.624 -23.523 1.00 90.31 82 GLY A CA 1
ATOM 650 C C . GLY A 1 82 ? 6.006 -6.126 -23.344 1.00 90.31 82 GLY A C 1
ATOM 651 O O . GLY A 1 82 ? 6.302 -5.331 -24.231 1.00 90.31 82 GLY A O 1
ATOM 652 N N . ASN A 1 83 ? 5.427 -5.721 -22.209 1.00 93.94 83 ASN A N 1
ATOM 653 C CA . ASN A 1 83 ? 5.077 -4.339 -21.911 1.00 93.94 83 ASN A CA 1
ATOM 654 C C . ASN A 1 83 ? 5.387 -4.003 -20.434 1.00 93.94 83 ASN A C 1
ATOM 656 O O . ASN A 1 83 ? 4.773 -4.592 -19.536 1.00 93.94 83 ASN A O 1
ATOM 660 N N . PRO A 1 84 ? 6.286 -3.038 -20.152 1.00 95.31 84 PRO A N 1
ATOM 661 C CA . PRO A 1 84 ? 6.657 -2.659 -18.785 1.00 95.31 84 PRO A CA 1
ATOM 662 C C . PRO A 1 84 ? 5.483 -2.119 -17.956 1.00 95.31 84 PRO A C 1
ATOM 664 O O . PRO A 1 84 ? 5.462 -2.292 -16.738 1.00 95.31 84 PRO A O 1
ATOM 667 N N . TRP A 1 85 ? 4.466 -1.526 -18.586 1.00 96.00 85 TRP A N 1
ATOM 668 C CA . TRP A 1 85 ? 3.288 -1.007 -17.885 1.00 96.00 85 TRP A CA 1
ATOM 669 C C . TRP A 1 85 ? 2.432 -2.113 -17.261 1.00 96.00 85 TRP A C 1
ATOM 671 O O . TRP A 1 85 ? 1.854 -1.904 -16.194 1.00 96.00 85 TRP A O 1
ATOM 681 N N . LEU A 1 86 ? 2.398 -3.306 -17.867 1.00 96.31 86 LEU A N 1
ATOM 682 C CA . LEU A 1 86 ? 1.723 -4.469 -17.281 1.00 96.31 86 LEU A CA 1
ATOM 683 C C . LEU A 1 86 ? 2.427 -4.931 -16.004 1.00 96.31 86 LEU A C 1
ATOM 685 O O . LEU A 1 86 ? 1.769 -5.263 -15.020 1.00 96.31 86 LEU A O 1
ATOM 689 N N . LEU A 1 87 ? 3.762 -4.895 -15.993 1.00 96.38 87 LEU A N 1
ATOM 690 C CA . LEU A 1 87 ? 4.548 -5.221 -14.806 1.00 96.38 87 LEU A CA 1
ATOM 691 C C . LEU A 1 87 ? 4.330 -4.190 -13.685 1.00 96.38 87 LEU A C 1
ATOM 693 O O . LEU A 1 87 ? 4.163 -4.561 -12.526 1.00 96.38 87 LEU A O 1
ATOM 697 N N . LEU A 1 88 ? 4.268 -2.898 -14.017 1.00 97.06 88 LEU A N 1
ATOM 698 C CA . LEU A 1 88 ? 3.952 -1.846 -13.042 1.00 97.06 88 LEU A CA 1
ATOM 699 C C . LEU A 1 88 ? 2.540 -2.007 -12.463 1.00 97.06 88 LEU A C 1
ATOM 701 O O . LEU A 1 88 ? 2.346 -1.871 -11.254 1.00 97.06 88 LEU A O 1
ATOM 705 N N . PHE A 1 89 ? 1.561 -2.356 -13.298 1.00 97.12 89 PHE A N 1
ATOM 706 C CA . PHE A 1 89 ? 0.212 -2.671 -12.834 1.00 97.12 89 PHE A CA 1
ATOM 707 C C . PHE A 1 89 ? 0.189 -3.902 -11.917 1.00 97.12 89 PHE A C 1
ATOM 709 O O . PHE A 1 89 ? -0.512 -3.907 -10.905 1.00 97.12 89 PHE A O 1
ATOM 716 N N . LEU A 1 90 ? 1.006 -4.919 -12.204 1.00 96.00 90 LEU A N 1
ATOM 717 C CA . LEU A 1 90 ? 1.159 -6.068 -11.315 1.00 96.00 90 LEU A CA 1
ATOM 718 C C . LEU A 1 90 ? 1.680 -5.639 -9.935 1.00 96.00 90 LEU A C 1
ATOM 720 O O . LEU A 1 90 ? 1.128 -6.072 -8.925 1.00 96.00 90 LEU A O 1
ATOM 724 N N . PHE A 1 91 ? 2.671 -4.743 -9.865 1.00 95.75 91 PHE A N 1
ATOM 725 C CA . PHE A 1 91 ? 3.130 -4.191 -8.585 1.00 95.75 91 PHE A CA 1
ATOM 726 C C . PHE A 1 91 ? 2.029 -3.414 -7.849 1.00 95.75 91 PHE A C 1
ATOM 728 O O . PHE A 1 91 ? 1.892 -3.571 -6.635 1.00 95.75 91 PHE A O 1
ATOM 735 N N . PHE A 1 92 ? 1.201 -2.639 -8.556 1.00 97.88 92 PHE A N 1
ATOM 736 C CA . PHE A 1 92 ? 0.031 -1.983 -7.957 1.00 97.88 92 PHE A CA 1
ATOM 737 C C . PHE A 1 92 ? -0.914 -3.005 -7.309 1.00 97.88 92 PHE A C 1
ATOM 739 O O . PHE A 1 92 ? -1.270 -2.875 -6.137 1.00 97.88 92 PHE A O 1
ATOM 746 N N . VAL A 1 93 ? -1.285 -4.060 -8.041 1.00 98.06 93 VAL A N 1
ATOM 747 C CA . VAL A 1 93 ? -2.196 -5.097 -7.535 1.00 98.06 93 VAL A CA 1
ATOM 748 C C . VAL A 1 93 ? -1.577 -5.849 -6.358 1.00 98.06 93 VAL A C 1
ATOM 750 O O . VAL A 1 93 ? -2.232 -6.019 -5.331 1.00 98.06 93 VAL A O 1
ATOM 753 N N . MET A 1 94 ? -0.314 -6.261 -6.467 1.00 97.12 94 MET A N 1
ATOM 754 C CA . MET A 1 94 ? 0.378 -7.025 -5.426 1.00 97.12 94 MET A CA 1
ATOM 755 C C . MET A 1 94 ? 0.537 -6.225 -4.129 1.00 97.12 94 MET A C 1
ATOM 757 O O . MET A 1 94 ? 0.205 -6.730 -3.054 1.00 97.12 94 MET A O 1
ATOM 761 N N . GLY A 1 95 ? 0.960 -4.961 -4.221 1.00 97.69 95 GLY A N 1
ATOM 762 C CA . GLY A 1 95 ? 1.034 -4.073 -3.060 1.00 97.69 95 GLY A CA 1
ATOM 763 C C . GLY A 1 95 ? -0.337 -3.877 -2.420 1.00 97.69 95 GLY A C 1
ATOM 764 O O . GLY A 1 95 ? -0.467 -3.897 -1.193 1.00 97.69 95 GLY A O 1
ATOM 765 N N . GLY A 1 96 ? -1.382 -3.775 -3.245 1.00 98.06 96 GLY A N 1
ATOM 766 C CA . GLY A 1 96 ? -2.754 -3.689 -2.770 1.00 98.06 96 GLY A CA 1
ATOM 767 C C . GLY A 1 96 ? -3.225 -4.941 -2.043 1.00 98.06 96 GLY A C 1
ATOM 768 O O . GLY A 1 96 ? -3.823 -4.832 -0.977 1.00 98.06 96 GLY A O 1
ATOM 769 N N . LEU A 1 97 ? -2.922 -6.137 -2.544 1.00 98.19 97 LEU A N 1
ATOM 770 C CA . LEU A 1 97 ? -3.290 -7.384 -1.867 1.00 98.19 97 LEU A CA 1
ATOM 771 C C . LEU A 1 97 ? -2.600 -7.526 -0.502 1.00 98.19 97 LEU A C 1
ATOM 773 O O . LEU A 1 97 ? -3.248 -7.915 0.471 1.00 98.19 97 LEU A O 1
ATOM 777 N N . ILE A 1 98 ? -1.325 -7.142 -0.397 1.00 97.88 98 ILE A N 1
ATOM 778 C CA . ILE A 1 98 ? -0.584 -7.156 0.876 1.00 97.88 98 ILE A CA 1
ATOM 779 C C . ILE A 1 98 ? -1.172 -6.131 1.857 1.00 97.88 98 ILE A C 1
ATOM 781 O O . ILE A 1 98 ? -1.435 -6.458 3.018 1.00 97.88 98 ILE A O 1
ATOM 785 N N . GLY A 1 99 ? -1.430 -4.904 1.394 1.00 98.06 99 GLY A N 1
ATOM 786 C CA . GLY A 1 99 ? -2.050 -3.857 2.210 1.00 98.06 99 GLY A CA 1
ATOM 787 C C . GLY A 1 99 ? -3.472 -4.217 2.655 1.00 98.06 99 GLY A C 1
ATOM 788 O O . GLY A 1 99 ? -3.852 -3.984 3.804 1.00 98.06 99 GLY A O 1
ATOM 789 N N . LEU A 1 100 ? -4.253 -4.857 1.785 1.00 98.12 100 LEU A N 1
ATOM 790 C CA . LEU A 1 100 ? -5.572 -5.400 2.104 1.00 98.12 100 LEU A CA 1
ATOM 791 C C . LEU A 1 100 ? -5.475 -6.464 3.200 1.00 98.12 100 LEU A C 1
ATOM 793 O O . LEU A 1 100 ? -6.202 -6.376 4.191 1.00 98.12 100 LEU A O 1
ATOM 797 N N . ALA A 1 101 ? -4.567 -7.434 3.059 1.00 98.06 101 ALA A N 1
ATOM 798 C CA . ALA A 1 101 ? -4.387 -8.505 4.036 1.00 98.06 101 ALA A CA 1
ATOM 799 C C . ALA A 1 101 ? -4.005 -7.955 5.420 1.00 98.06 101 ALA A C 1
ATOM 801 O O . ALA A 1 101 ? -4.627 -8.315 6.424 1.00 98.06 101 ALA A O 1
ATOM 802 N N . GLY A 1 102 ? -3.050 -7.020 5.476 1.00 97.88 102 GLY A N 1
ATOM 803 C CA . GLY A 1 102 ? -2.674 -6.347 6.721 1.00 97.88 102 GLY A CA 1
ATOM 804 C C . GLY A 1 102 ? -3.842 -5.573 7.335 1.00 97.88 102 GLY A C 1
ATOM 805 O O . GLY A 1 102 ? -4.140 -5.731 8.519 1.00 97.88 102 GLY A O 1
ATOM 806 N N . SER A 1 103 ? -4.568 -4.797 6.527 1.00 98.12 103 SER A N 1
ATOM 807 C CA . SER A 1 103 ? -5.663 -3.958 7.020 1.00 98.12 103 SER A CA 1
ATOM 808 C C . SER A 1 103 ? -6.856 -4.762 7.539 1.00 98.12 103 SER A C 1
ATOM 810 O O . SER A 1 103 ? -7.381 -4.439 8.608 1.00 98.12 103 SER A O 1
ATOM 812 N N . ILE A 1 104 ? -7.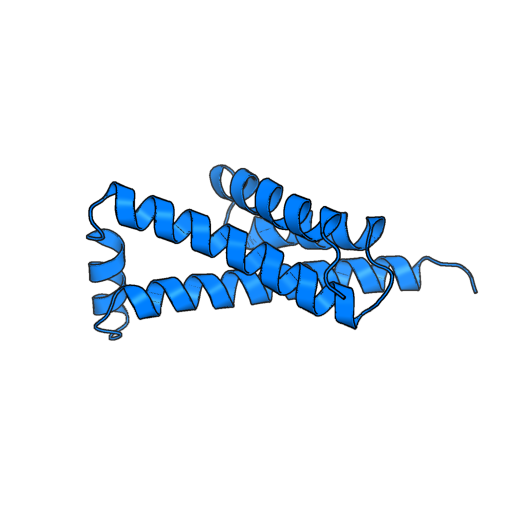268 -5.837 6.858 1.00 97.94 104 ILE A N 1
ATOM 813 C CA . ILE A 1 104 ? -8.320 -6.723 7.383 1.00 97.94 104 ILE A CA 1
ATOM 814 C C . ILE A 1 104 ? -7.866 -7.364 8.690 1.00 97.94 104 ILE A C 1
ATOM 816 O O . ILE A 1 104 ? -8.637 -7.390 9.646 1.00 97.94 104 ILE A O 1
ATOM 820 N N . THR A 1 105 ? -6.627 -7.856 8.743 1.00 97.88 105 THR A N 1
ATOM 821 C CA . THR A 1 105 ? -6.084 -8.497 9.947 1.00 97.88 105 THR A CA 1
ATOM 822 C C . THR A 1 105 ? -6.126 -7.537 11.133 1.00 97.88 105 THR A C 1
ATOM 824 O O . THR A 1 105 ? -6.639 -7.895 12.191 1.00 97.88 105 THR A O 1
ATOM 827 N N . GLY A 1 106 ? -5.689 -6.289 10.943 1.00 97.06 106 GLY A N 1
ATOM 828 C CA . GLY A 1 106 ? -5.769 -5.257 11.977 1.00 97.06 106 GLY A CA 1
ATOM 829 C C . GLY A 1 106 ? -7.205 -4.950 12.415 1.00 97.06 106 GLY A C 1
ATOM 830 O O . GLY A 1 106 ? -7.493 -4.879 13.609 1.00 97.06 106 GLY A O 1
ATOM 831 N N . TYR A 1 107 ? -8.135 -4.842 11.465 1.00 97.38 107 TYR A N 1
ATOM 832 C CA . TYR A 1 107 ? -9.550 -4.619 11.771 1.00 97.38 107 TYR A CA 1
ATOM 833 C C . TYR A 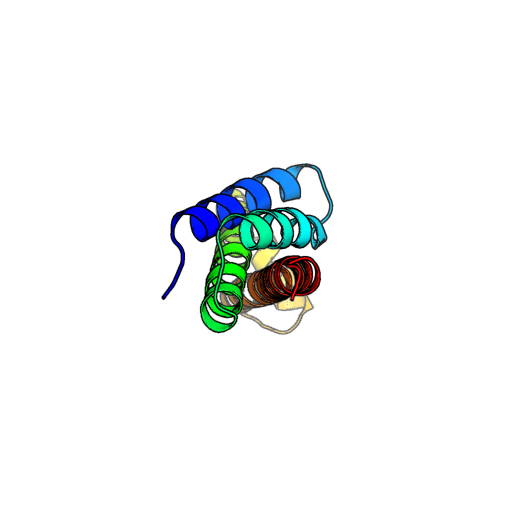1 107 ? -10.157 -5.769 12.592 1.00 97.38 107 TYR A C 1
ATOM 835 O O . TYR A 1 107 ? -10.840 -5.527 13.590 1.00 97.38 107 TYR A O 1
ATOM 843 N N . GLN A 1 108 ? -9.893 -7.018 12.204 1.00 97.00 108 GLN A N 1
ATOM 844 C CA . GLN A 1 108 ? -10.420 -8.189 12.905 1.00 97.00 108 GLN A CA 1
ATOM 845 C C . GLN A 1 108 ? -9.792 -8.344 14.287 1.00 97.00 108 GLN A C 1
ATOM 847 O O . GLN A 1 108 ? -10.511 -8.609 15.245 1.00 97.00 108 GLN A O 1
ATOM 852 N N . LEU A 1 109 ? -8.485 -8.098 14.420 1.00 96.50 109 LEU A N 1
ATOM 853 C CA . LEU A 1 109 ? -7.809 -8.115 15.715 1.00 96.50 109 LEU A CA 1
ATOM 854 C C . LEU A 1 109 ? -8.432 -7.096 16.677 1.00 96.50 109 LEU A C 1
ATOM 856 O O . LEU A 1 109 ? -8.784 -7.445 17.801 1.00 96.50 109 LEU A O 1
ATOM 860 N N . LYS A 1 110 ? -8.654 -5.859 16.217 1.00 95.19 110 LYS A N 1
ATOM 861 C CA . LYS A 1 110 ? -9.350 -4.826 16.998 1.00 95.19 110 LYS A CA 1
ATOM 862 C C . LYS A 1 110 ? -10.739 -5.287 17.434 1.00 95.19 110 LYS A C 1
ATOM 864 O O . LYS A 1 110 ? -11.119 -5.080 18.583 1.00 95.19 110 LYS A O 1
ATOM 869 N N . ARG A 1 111 ? -11.507 -5.886 16.520 1.00 94.00 111 ARG A N 1
ATOM 870 C CA . ARG A 1 111 ? -12.866 -6.364 16.799 1.00 94.00 111 ARG A CA 1
ATOM 871 C C . ARG A 1 111 ? -12.876 -7.481 17.842 1.00 94.00 111 ARG A C 1
ATOM 873 O O . ARG A 1 111 ? -13.716 -7.436 18.730 1.00 94.00 111 ARG A O 1
ATOM 880 N N . SER A 1 112 ? -11.950 -8.432 17.754 1.00 93.19 112 SER A N 1
ATOM 881 C CA . SER A 1 112 ? -11.846 -9.554 18.695 1.00 93.19 112 SER A CA 1
ATOM 882 C C . SER A 1 112 ? -11.404 -9.139 20.102 1.00 93.19 112 SER A C 1
ATOM 884 O O . SER A 1 112 ? -11.644 -9.878 21.048 1.00 93.19 112 SER A O 1
ATOM 886 N N . LEU A 1 113 ? -10.759 -7.977 20.249 1.00 91.25 113 LEU A N 1
ATOM 887 C CA . LEU A 1 113 ? -10.302 -7.451 21.540 1.00 91.25 113 LEU A CA 1
ATOM 888 C C . LEU A 1 113 ? -11.328 -6.543 22.241 1.00 91.25 113 LEU A C 1
ATOM 890 O O . LEU A 1 113 ? -11.119 -6.191 23.401 1.00 91.25 113 LEU A O 1
ATOM 894 N N . LYS A 1 114 ? -12.419 -6.138 21.574 1.00 84.06 114 LYS A N 1
ATOM 895 C CA . LYS A 1 114 ? -13.486 -5.362 22.226 1.00 84.06 114 LYS A CA 1
ATOM 896 C C . LYS A 1 114 ? -14.317 -6.306 23.119 1.00 84.06 114 LYS A C 1
ATOM 898 O O . LYS A 1 114 ? -14.814 -7.302 22.595 1.00 84.06 114 LYS A O 1
ATOM 903 N N . PRO A 1 115 ? -14.465 -6.029 24.431 1.00 66.75 115 PRO A N 1
ATOM 904 C CA . PRO A 1 115 ? -15.325 -6.830 25.302 1.00 66.75 115 PRO A CA 1
ATOM 905 C C . PRO A 1 115 ? -16.791 -6.746 24.846 1.00 66.75 115 PRO A C 1
ATOM 907 O O . PRO A 1 115 ? -17.198 -5.731 24.275 1.00 66.75 115 PRO A O 1
ATOM 910 N N . ALA A 1 116 ? -17.525 -7.846 25.053 1.00 67.81 116 ALA A N 1
ATOM 911 C CA . ALA A 1 116 ? -18.926 -8.022 24.662 1.00 67.81 116 ALA A CA 1
ATOM 912 C C . ALA A 1 116 ? -19.881 -7.080 25.407 1.00 67.81 116 ALA A C 1
ATOM 914 O O . ALA A 1 116 ? -19.612 -6.793 26.596 1.00 67.81 116 ALA A O 1
#

Radius of gyration: 15.38 Å; chains: 1; bounding box: 36×22×49 Å